Protein AF-A0A971YZE7-F1 (afdb_monomer_lite)

pLDDT: mean 70.5, std 17.57, range [36.19, 93.75]

Foldseek 3Di:
DPDPPPVVVVVVVVVVVVVVVVCVVVPDDDVLVVVVVVVVVVVVVVVVVVVPPPPPDDPDDPPFADQQLPQVQDPCSVQPQPDCNAPQNVQVVDPPRDRDRDRDPVVVCVVQPDDDPSHPVNVVCCVQVPVNPPNCVRHVSHPNSQWDQDPVRDIDGRD

Radius of gyration: 24.34 Å; chains: 1; bounding box: 83×45×45 Å

Sequence (159 aa):
MKGSTWISLFLLVALGVVGYMWFAATNQPNQVARDIDRTGDQIGNDVNQMGNDNRTGQLSDVTTIDYTGKNAKSCTECHKPGGEHSLSKEANAVQGHPKVSGDDYASCIRCHGGDKDYAFKFILHTGHLKEGSHFISNYGGQCTVCHQMQQNGKIIVKT

Structure (mmCIF, N/CA/C/O backbone):
data_AF-A0A971YZE7-F1
#
_entry.id   AF-A0A971YZE7-F1
#
loop_
_atom_site.group_PDB
_atom_site.id
_atom_site.type_symbol
_atom_site.label_atom_id
_atom_site.label_alt_id
_atom_site.label_comp_id
_atom_site.label_asym_id
_atom_site.label_entity_id
_atom_site.label_seq_id
_atom_site.pdbx_PDB_ins_code
_atom_site.Cartn_x
_atom_site.Cartn_y
_atom_site.Cartn_z
_atom_site.occupancy
_atom_site.B_iso_or_equiv
_atom_site.auth_seq_id
_atom_site.auth_comp_id
_atom_site.auth_asym_id
_atom_site.auth_atom_id
_atom_site.pdbx_PDB_model_num
ATOM 1 N N . MET A 1 1 ? 62.626 -24.164 26.424 1.00 48.41 1 MET A N 1
ATOM 2 C CA . MET A 1 1 ? 61.678 -23.675 25.399 1.00 48.41 1 MET A CA 1
ATOM 3 C C . MET A 1 1 ? 60.256 -23.842 25.936 1.00 48.41 1 MET A C 1
ATOM 5 O O . MET A 1 1 ? 59.729 -24.942 25.916 1.00 48.41 1 MET A O 1
ATOM 9 N N . LYS A 1 2 ? 59.677 -22.793 26.533 1.00 53.38 2 LYS A N 1
ATOM 10 C CA . LYS A 1 2 ? 58.298 -22.755 27.058 1.00 53.38 2 LYS A CA 1
ATOM 11 C C . LYS A 1 2 ? 57.678 -21.456 26.543 1.00 53.38 2 LYS A C 1
ATOM 13 O O . LYS A 1 2 ? 57.941 -20.408 27.115 1.00 53.38 2 LYS A O 1
ATOM 18 N N . GLY A 1 3 ? 56.962 -21.504 25.422 1.00 53.59 3 GLY A N 1
ATOM 19 C CA . GLY A 1 3 ? 56.465 -20.278 24.785 1.00 53.59 3 GLY A CA 1
ATOM 20 C C . GLY A 1 3 ? 55.367 -20.450 23.735 1.00 53.59 3 GLY A C 1
ATOM 21 O O . GLY A 1 3 ? 55.125 -19.511 22.992 1.00 53.59 3 GLY A O 1
ATOM 22 N N . SER A 1 4 ? 54.697 -21.607 23.650 1.00 55.75 4 SER A N 1
ATOM 23 C CA . SER A 1 4 ? 53.746 -21.882 22.550 1.00 55.75 4 SER A CA 1
ATOM 24 C C . SER A 1 4 ? 52.326 -22.252 22.981 1.00 55.75 4 SER A C 1
ATOM 26 O O . SER A 1 4 ? 51.519 -22.609 22.135 1.00 55.75 4 SER A O 1
ATOM 28 N N . THR A 1 5 ? 51.973 -22.160 24.265 1.00 56.94 5 THR A N 1
ATOM 29 C CA . THR A 1 5 ? 50.619 -22.516 24.738 1.00 56.94 5 THR A CA 1
ATOM 30 C C . THR A 1 5 ? 49.622 -21.357 24.729 1.00 56.94 5 THR A C 1
ATOM 32 O O . THR A 1 5 ? 48.423 -21.593 24.631 1.00 56.94 5 THR A O 1
ATOM 35 N N . TRP A 1 6 ? 50.084 -20.106 24.781 1.00 52.28 6 TRP A N 1
ATOM 36 C CA . TRP A 1 6 ? 49.190 -18.945 24.884 1.00 52.28 6 TRP A CA 1
ATOM 37 C C . TRP A 1 6 ? 48.585 -18.535 23.536 1.00 52.28 6 TRP A C 1
ATOM 39 O O . TRP A 1 6 ? 47.429 -18.129 23.481 1.00 52.28 6 TRP A O 1
ATOM 49 N N . ILE A 1 7 ? 49.324 -18.713 22.437 1.00 57.47 7 ILE A N 1
ATOM 50 C CA . ILE A 1 7 ? 48.878 -18.327 21.086 1.00 57.47 7 ILE A CA 1
ATOM 51 C C . ILE A 1 7 ? 47.684 -19.186 20.633 1.00 57.47 7 ILE A C 1
ATOM 53 O O . ILE A 1 7 ? 46.726 -18.661 20.070 1.00 57.47 7 ILE A O 1
ATOM 57 N N . SER A 1 8 ? 47.685 -20.483 20.955 1.00 57.78 8 SER A N 1
ATOM 58 C CA . SER A 1 8 ? 46.588 -21.395 20.601 1.00 57.78 8 SER A CA 1
ATOM 59 C C . SER A 1 8 ? 45.282 -21.077 21.336 1.00 57.78 8 SER A C 1
ATOM 61 O O . SER A 1 8 ? 44.205 -21.283 20.782 1.00 57.78 8 SER A O 1
ATOM 63 N N . LEU A 1 9 ? 45.358 -20.538 22.559 1.00 57.75 9 LEU A N 1
ATOM 64 C CA . LEU A 1 9 ? 44.172 -20.177 23.338 1.00 57.75 9 LEU A CA 1
ATOM 65 C C . LEU A 1 9 ? 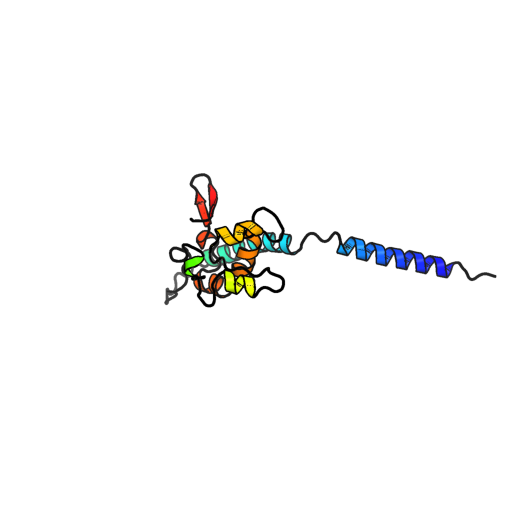43.481 -18.929 22.763 1.00 57.75 9 LEU A C 1
ATOM 67 O O . LEU A 1 9 ? 42.261 -18.909 22.628 1.00 57.75 9 LEU A O 1
ATOM 71 N N . PHE A 1 10 ? 44.255 -17.918 22.353 1.00 61.25 10 PHE A N 1
ATOM 72 C CA . PHE A 1 10 ? 43.703 -16.710 21.729 1.00 61.25 10 PHE A CA 1
ATOM 73 C C . PHE A 1 10 ? 43.050 -16.994 20.374 1.00 61.25 10 PHE A C 1
ATOM 75 O O . PHE A 1 10 ? 42.003 -16.424 20.069 1.00 61.25 10 PHE A O 1
ATOM 82 N N . LEU A 1 11 ? 43.621 -17.907 19.582 1.00 61.97 11 LEU A N 1
ATOM 83 C CA . LEU A 1 11 ? 43.077 -18.246 18.267 1.00 61.97 11 LEU A CA 1
ATOM 84 C C . LEU A 1 11 ? 41.726 -18.973 18.364 1.00 61.97 11 LEU A C 1
ATOM 86 O O . LEU A 1 11 ? 40.819 -18.696 17.581 1.00 61.97 11 LEU A O 1
ATOM 90 N N . LEU A 1 12 ? 41.559 -19.854 19.356 1.00 62.75 12 LEU A N 1
ATOM 91 C CA . LEU A 1 12 ? 40.291 -20.550 19.598 1.00 62.75 12 LEU A CA 1
ATOM 92 C C . LEU A 1 12 ? 39.198 -19.605 20.109 1.00 62.75 12 LEU A C 1
ATOM 94 O O . LEU A 1 12 ? 38.053 -19.705 19.669 1.00 62.75 12 LEU A O 1
ATOM 98 N N . VAL A 1 13 ? 39.545 -18.653 20.980 1.00 69.12 13 VAL A N 1
ATOM 99 C CA . VAL A 1 13 ? 38.593 -17.633 21.451 1.00 69.12 13 VAL A CA 1
ATOM 100 C C . VAL A 1 13 ? 38.168 -16.720 20.300 1.00 69.12 13 VAL A C 1
ATOM 102 O O . VAL A 1 13 ? 36.978 -16.465 20.138 1.00 69.12 13 VAL A O 1
ATOM 105 N N . ALA A 1 14 ? 39.103 -16.284 19.451 1.00 64.12 14 ALA A N 1
ATOM 106 C CA . ALA A 1 14 ? 38.789 -15.440 18.300 1.00 64.12 14 ALA A CA 1
ATOM 107 C C . ALA A 1 14 ? 37.845 -16.139 17.304 1.00 64.12 14 ALA A C 1
ATOM 109 O O . ALA A 1 14 ? 36.860 -15.543 16.870 1.00 64.12 14 ALA A O 1
ATOM 110 N N . LEU A 1 15 ? 38.087 -17.417 16.991 1.00 68.44 15 LEU A N 1
ATOM 111 C CA . LEU A 1 15 ? 37.203 -18.196 16.116 1.00 68.44 15 LEU A CA 1
ATOM 112 C C . LEU A 1 15 ? 35.829 -18.452 16.752 1.00 68.44 15 LEU A C 1
ATOM 114 O O . LEU A 1 15 ? 34.819 -18.399 16.052 1.00 68.44 15 LEU A O 1
ATOM 118 N N . GLY A 1 16 ? 35.770 -18.656 18.072 1.00 67.31 16 GLY A N 1
ATOM 119 C CA . GLY A 1 16 ? 34.512 -18.764 18.811 1.00 67.31 16 GLY A CA 1
ATOM 120 C C . GLY A 1 16 ? 33.672 -17.484 18.747 1.00 67.31 16 GLY A C 1
ATOM 121 O O . GLY A 1 16 ? 32.469 -17.555 18.505 1.00 67.31 16 GLY A O 1
ATOM 122 N N . VAL A 1 17 ? 34.300 -16.311 18.888 1.00 69.50 17 VAL A N 1
ATOM 123 C CA . VAL A 1 17 ? 33.611 -15.011 18.789 1.00 69.50 17 VAL A CA 1
ATOM 124 C C . VAL A 1 17 ? 33.102 -14.767 17.369 1.00 69.50 17 VAL A C 1
ATOM 126 O O . VAL A 1 17 ? 31.939 -14.411 17.197 1.00 69.50 17 VAL A O 1
ATOM 129 N N . VAL A 1 18 ? 33.922 -15.016 16.343 1.00 70.75 18 VAL A N 1
ATOM 130 C CA . VAL A 1 18 ? 33.509 -14.841 14.938 1.00 70.75 18 VAL A CA 1
ATOM 131 C C . VAL A 1 18 ? 32.377 -15.808 14.567 1.00 70.75 18 VAL A C 1
ATOM 133 O O . VAL A 1 18 ? 31.399 -15.394 13.943 1.00 70.75 18 VAL A O 1
ATOM 136 N N . GLY A 1 19 ? 32.450 -17.067 15.011 1.00 66.06 19 GLY A N 1
ATOM 137 C CA . GLY A 1 19 ? 31.379 -18.048 14.821 1.00 66.06 19 GLY A CA 1
ATOM 138 C C . GLY A 1 19 ? 30.077 -17.654 15.524 1.00 66.06 19 GLY A C 1
ATOM 139 O O . GLY A 1 19 ? 29.005 -17.737 14.924 1.00 66.06 19 GLY A O 1
ATOM 140 N N . TYR A 1 20 ? 30.160 -17.153 16.762 1.00 67.00 20 TYR A N 1
ATOM 141 C CA . TYR A 1 20 ? 28.997 -16.666 17.508 1.00 67.00 20 TYR A CA 1
ATOM 142 C C . TYR A 1 20 ? 28.352 -15.445 16.840 1.00 67.00 20 TYR A C 1
ATOM 144 O O . TYR A 1 20 ? 27.129 -15.379 16.738 1.00 67.00 20 TYR A O 1
ATOM 152 N N . MET A 1 21 ? 29.149 -14.507 16.317 1.00 63.47 21 MET A N 1
ATOM 153 C CA . MET A 1 21 ? 28.621 -13.344 15.595 1.00 63.47 21 MET A CA 1
ATOM 154 C C . MET A 1 21 ? 27.933 -13.737 14.281 1.00 63.47 21 MET A C 1
ATOM 156 O O . MET A 1 21 ? 26.892 -13.170 13.955 1.00 63.47 21 MET A O 1
ATOM 160 N N . TRP A 1 22 ? 28.447 -14.734 13.552 1.00 60.09 22 TRP A N 1
ATOM 161 C CA . TRP A 1 22 ? 27.811 -15.220 12.320 1.00 60.09 22 TRP A CA 1
ATOM 162 C C . TRP A 1 22 ? 26.506 -15.986 12.598 1.00 60.09 22 TRP A C 1
ATOM 164 O O . TRP A 1 22 ? 25.502 -15.775 11.916 1.00 60.09 22 TRP A O 1
ATOM 174 N N . PHE A 1 23 ? 26.473 -16.809 13.652 1.00 65.19 23 PHE A N 1
ATOM 175 C CA . PHE A 1 23 ? 25.248 -17.468 14.124 1.00 65.19 23 PHE A CA 1
ATOM 176 C C . PHE A 1 23 ? 24.194 -16.452 14.594 1.00 65.19 23 PHE A C 1
ATOM 178 O O . PHE A 1 23 ? 23.023 -16.563 14.240 1.00 65.19 23 PHE A O 1
ATOM 185 N N . ALA A 1 24 ? 24.600 -15.422 15.341 1.00 60.41 24 ALA A N 1
ATOM 186 C CA . ALA A 1 24 ? 23.697 -14.363 15.784 1.00 60.41 24 ALA A CA 1
ATOM 187 C C . ALA A 1 24 ? 23.148 -13.525 14.616 1.00 60.41 24 ALA A C 1
ATOM 189 O O . ALA A 1 24 ? 21.995 -13.115 14.667 1.00 60.41 24 ALA A O 1
ATOM 190 N N . ALA A 1 25 ? 23.928 -13.292 13.557 1.00 60.00 25 ALA A N 1
ATOM 191 C CA . ALA A 1 25 ? 23.470 -12.552 12.379 1.00 60.00 25 ALA A CA 1
ATOM 192 C C . ALA A 1 25 ? 22.490 -13.354 11.503 1.00 60.00 25 ALA A C 1
ATOM 194 O O . ALA A 1 25 ? 21.600 -12.773 10.889 1.00 60.00 25 ALA A O 1
ATOM 195 N N . THR A 1 26 ? 22.639 -14.680 11.447 1.00 61.88 26 THR A N 1
ATOM 196 C CA . THR A 1 26 ? 21.827 -15.559 10.583 1.00 61.88 26 THR A CA 1
ATOM 197 C C . THR A 1 26 ? 20.555 -16.077 11.254 1.00 61.88 26 THR A C 1
ATOM 199 O O . THR A 1 26 ? 19.588 -16.374 10.560 1.00 61.88 26 THR A O 1
ATOM 202 N N . ASN A 1 27 ? 20.519 -16.127 12.591 1.00 56.28 27 ASN A N 1
ATOM 203 C CA . ASN A 1 27 ? 19.369 -16.598 13.371 1.00 56.28 27 ASN A CA 1
ATOM 204 C C . ASN A 1 27 ? 18.574 -15.482 14.057 1.00 56.28 27 ASN A C 1
ATOM 206 O O . ASN A 1 27 ? 17.837 -15.757 15.003 1.00 56.28 27 ASN A O 1
ATOM 210 N N . GLN A 1 28 ? 18.681 -14.227 13.612 1.00 50.44 28 GLN A N 1
ATOM 211 C CA . GLN A 1 28 ? 17.701 -13.230 14.035 1.00 50.44 28 GLN A CA 1
ATOM 212 C C . GLN A 1 28 ? 16.397 -13.451 13.263 1.00 50.44 28 GLN A C 1
ATOM 214 O O . GLN A 1 28 ? 16.362 -13.203 12.058 1.00 50.44 28 GLN A O 1
ATOM 219 N N . PRO A 1 29 ? 15.303 -13.882 13.923 1.00 48.28 29 PRO A N 1
ATOM 220 C CA . PRO A 1 29 ? 14.004 -13.859 13.281 1.00 48.28 29 PRO A CA 1
ATOM 221 C C . PRO A 1 29 ? 13.706 -12.416 12.889 1.00 48.28 29 PRO A C 1
ATOM 223 O O . PRO A 1 29 ? 13.826 -11.505 13.722 1.00 48.28 29 PRO A O 1
ATOM 226 N N . ASN A 1 30 ? 13.372 -12.260 11.605 1.00 52.19 30 ASN A N 1
ATOM 227 C CA . ASN A 1 30 ? 12.911 -11.049 10.944 1.00 52.19 30 ASN A CA 1
ATOM 228 C C . ASN A 1 30 ? 12.256 -10.098 11.963 1.00 52.19 30 ASN A C 1
ATOM 230 O O . ASN A 1 30 ? 11.146 -10.347 12.438 1.00 52.19 30 ASN A O 1
ATOM 234 N N . GLN A 1 31 ? 12.969 -9.030 12.334 1.00 49.72 31 GLN A N 1
ATOM 235 C CA . GLN A 1 31 ? 12.452 -8.053 13.293 1.00 49.72 31 GLN A CA 1
ATOM 236 C C . GLN A 1 31 ? 11.208 -7.345 12.745 1.00 49.72 31 GLN A C 1
ATOM 238 O O . GLN A 1 31 ? 10.308 -7.050 13.513 1.00 49.72 31 GLN A O 1
ATOM 243 N N . VAL A 1 32 ? 11.073 -7.233 11.419 1.00 50.28 32 VAL A N 1
ATOM 244 C CA . VAL A 1 32 ? 9.873 -6.717 10.744 1.00 50.28 32 VAL A CA 1
ATOM 245 C C . VAL A 1 32 ? 8.650 -7.603 11.010 1.00 50.28 32 VAL A C 1
ATOM 247 O O . VAL A 1 32 ? 7.570 -7.079 11.251 1.00 50.28 32 VAL A O 1
ATOM 250 N N . ALA A 1 33 ? 8.796 -8.932 11.042 1.00 48.31 33 ALA A N 1
ATOM 251 C CA . ALA A 1 33 ? 7.683 -9.836 11.353 1.00 48.31 33 ALA A CA 1
ATOM 252 C C . ALA A 1 33 ? 7.224 -9.713 12.816 1.00 48.31 33 ALA A C 1
ATOM 254 O O . ALA A 1 33 ? 6.027 -9.732 13.087 1.00 48.31 33 ALA A O 1
ATOM 255 N N . ARG A 1 34 ? 8.169 -9.542 13.751 1.00 50.06 34 ARG A N 1
ATOM 256 C CA . ARG A 1 34 ? 7.861 -9.339 15.178 1.00 50.06 34 ARG A CA 1
ATOM 257 C C . ARG A 1 34 ? 7.325 -7.942 15.477 1.00 50.06 34 ARG A C 1
ATOM 259 O O . ARG A 1 34 ? 6.488 -7.795 16.360 1.00 50.06 34 ARG A O 1
ATOM 266 N N . ASP A 1 35 ? 7.779 -6.936 14.739 1.00 51.56 35 ASP A N 1
ATOM 267 C CA . ASP A 1 35 ? 7.295 -5.569 14.886 1.00 51.56 35 ASP A CA 1
ATOM 268 C C . ASP A 1 35 ? 5.885 -5.421 14.310 1.00 51.56 35 ASP A C 1
ATOM 270 O O . ASP A 1 35 ? 5.079 -4.726 14.911 1.00 51.56 35 ASP A O 1
ATOM 274 N N . ILE A 1 36 ? 5.529 -6.116 13.222 1.00 50.16 36 ILE A N 1
ATOM 275 C CA . ILE A 1 36 ? 4.143 -6.147 12.717 1.00 50.16 36 ILE A CA 1
ATOM 276 C C . ILE A 1 36 ? 3.195 -6.796 13.742 1.00 50.16 36 ILE A C 1
ATOM 278 O O . ILE A 1 36 ? 2.119 -6.254 13.988 1.00 50.16 36 ILE A O 1
ATOM 282 N N . ASP A 1 37 ? 3.611 -7.898 14.375 1.00 50.38 37 ASP A N 1
ATOM 283 C CA . ASP A 1 37 ? 2.835 -8.588 15.420 1.00 50.38 37 ASP A CA 1
ATOM 284 C C . ASP A 1 37 ? 2.638 -7.690 16.659 1.00 50.38 37 ASP A C 1
ATOM 286 O O . ASP A 1 37 ? 1.520 -7.467 17.119 1.00 50.38 37 ASP A O 1
ATOM 290 N N . ARG A 1 38 ? 3.714 -7.035 17.120 1.00 43.72 38 ARG A N 1
ATOM 291 C CA . ARG A 1 38 ? 3.673 -6.089 18.247 1.00 43.72 38 ARG A CA 1
ATOM 292 C C . ARG A 1 38 ? 2.917 -4.792 17.931 1.00 43.72 38 ARG A C 1
ATOM 294 O O . ARG A 1 38 ? 2.280 -4.236 18.821 1.00 43.72 38 ARG A O 1
ATOM 301 N N . THR A 1 39 ? 2.964 -4.304 16.691 1.00 51.81 39 THR A N 1
ATOM 302 C CA . THR A 1 39 ? 2.240 -3.090 16.278 1.00 51.81 39 THR A CA 1
ATOM 303 C C . THR A 1 39 ? 0.729 -3.334 16.267 1.00 51.81 39 THR A C 1
ATOM 305 O O . THR A 1 39 ? -0.024 -2.439 16.638 1.00 51.81 39 THR A O 1
ATOM 308 N N . GLY A 1 40 ? 0.274 -4.550 15.937 1.00 46.75 40 GLY A N 1
ATOM 309 C CA . GLY A 1 40 ? -1.136 -4.940 16.061 1.00 46.75 40 GLY A CA 1
ATOM 310 C C . GLY A 1 40 ? -1.659 -4.847 17.499 1.00 46.75 40 GLY A C 1
ATOM 311 O O . GLY A 1 40 ? -2.714 -4.256 17.732 1.00 46.75 40 GLY A O 1
ATOM 312 N N . ASP A 1 41 ? -0.883 -5.342 18.465 1.00 40.75 41 ASP A N 1
ATOM 313 C CA . ASP A 1 41 ? -1.228 -5.282 19.893 1.00 40.75 41 ASP A CA 1
ATOM 314 C C . ASP A 1 41 ? -1.160 -3.856 20.468 1.00 40.75 41 ASP A C 1
ATOM 316 O O . ASP A 1 41 ? -1.992 -3.469 21.292 1.00 40.75 41 ASP A O 1
ATOM 320 N N . GLN A 1 42 ? -0.198 -3.041 20.022 1.00 44.84 42 GLN A N 1
ATOM 321 C CA . GLN A 1 42 ? -0.069 -1.647 20.464 1.00 44.84 42 GLN A CA 1
ATOM 322 C C . GLN A 1 42 ? -1.177 -0.752 19.895 1.00 44.84 42 GLN A C 1
ATOM 324 O O . GLN A 1 42 ? -1.785 0.000 20.652 1.00 44.84 42 GLN A O 1
ATOM 329 N N . ILE A 1 43 ? -1.536 -0.909 18.615 1.00 49.78 43 ILE A N 1
ATOM 330 C CA . ILE A 1 43 ? -2.696 -0.224 18.021 1.00 49.78 43 ILE A CA 1
ATOM 331 C C . ILE A 1 43 ? -3.991 -0.644 18.738 1.00 49.78 43 ILE A C 1
ATOM 333 O O . ILE A 1 43 ? -4.854 0.195 18.992 1.00 49.78 43 ILE A O 1
ATOM 337 N N . GLY A 1 44 ? -4.123 -1.918 19.127 1.00 43.53 44 GLY A N 1
ATOM 338 C CA . GLY A 1 44 ? -5.266 -2.405 19.905 1.00 43.53 44 GLY A CA 1
ATOM 339 C C . GLY A 1 44 ? -5.394 -1.753 21.288 1.00 43.53 44 GLY A C 1
ATOM 340 O O . GLY A 1 44 ? -6.505 -1.442 21.722 1.00 43.53 44 GLY A O 1
ATOM 341 N N . ASN A 1 45 ? -4.275 -1.497 21.967 1.00 46.62 45 ASN A N 1
ATOM 342 C CA . ASN A 1 45 ? -4.270 -0.813 23.261 1.00 46.62 45 ASN A CA 1
ATOM 343 C C . ASN A 1 45 ? -4.530 0.694 23.138 1.00 46.62 45 ASN A C 1
ATOM 345 O O . ASN A 1 45 ? -5.332 1.220 23.909 1.00 46.62 45 ASN A O 1
ATOM 349 N N . ASP A 1 46 ? -3.940 1.368 22.152 1.00 49.44 46 ASP A N 1
ATOM 350 C CA . ASP A 1 46 ? -4.127 2.810 21.956 1.00 49.44 46 ASP A CA 1
ATOM 351 C C . ASP A 1 46 ? -5.569 3.139 21.524 1.00 49.44 46 ASP A C 1
ATOM 353 O O . ASP A 1 46 ? -6.157 4.114 21.994 1.00 49.44 46 ASP A O 1
ATOM 357 N N . VAL A 1 47 ? -6.203 2.280 20.714 1.00 50.75 47 VAL A N 1
ATOM 358 C CA . VAL A 1 47 ? -7.625 2.409 20.341 1.00 50.75 47 VAL A CA 1
ATOM 359 C C . VAL A 1 47 ? -8.554 2.138 21.531 1.00 50.75 47 VAL A C 1
ATOM 361 O O . VAL A 1 47 ? -9.540 2.855 21.710 1.00 50.75 47 VAL A O 1
ATOM 364 N N . ASN A 1 48 ? -8.241 1.158 22.387 1.00 42.97 48 ASN A N 1
ATOM 365 C CA . ASN A 1 48 ? -9.005 0.922 23.619 1.00 42.97 48 ASN A CA 1
ATOM 366 C C . ASN A 1 48 ? -8.860 2.073 24.624 1.00 42.97 48 ASN A C 1
ATOM 368 O O . ASN A 1 48 ? -9.809 2.383 25.345 1.00 42.97 48 ASN A O 1
ATOM 372 N N . GLN A 1 49 ? -7.707 2.742 24.646 1.00 39.78 49 GLN A N 1
ATOM 373 C CA . GLN A 1 49 ? -7.486 3.918 25.480 1.00 39.78 49 GLN A CA 1
ATOM 374 C C . GLN A 1 49 ? -8.245 5.143 24.940 1.00 39.78 49 GLN A C 1
ATOM 376 O O . GLN A 1 49 ? -8.858 5.863 25.721 1.00 39.78 49 GLN A O 1
ATOM 381 N N . MET A 1 50 ? -8.347 5.313 23.615 1.00 44.44 50 MET A N 1
ATOM 382 C CA . MET A 1 50 ? -9.211 6.338 23.002 1.00 44.44 50 MET A CA 1
ATOM 383 C C . MET A 1 50 ? -10.717 6.062 23.178 1.00 44.44 50 MET A C 1
ATOM 385 O O . MET A 1 50 ? -11.512 6.999 23.173 1.00 44.44 50 MET A O 1
ATOM 389 N N . GLY A 1 51 ? -11.123 4.798 23.337 1.00 40.16 51 GLY A N 1
ATOM 390 C CA . GLY A 1 51 ? -12.523 4.401 23.537 1.00 40.16 51 GLY A CA 1
ATOM 391 C C . GLY A 1 51 ? -13.033 4.490 24.982 1.00 40.16 51 GLY A C 1
ATOM 392 O O . GLY A 1 51 ? -14.246 4.479 25.191 1.00 40.16 51 GLY A O 1
ATOM 393 N N . ASN A 1 52 ? -12.139 4.578 25.973 1.00 42.25 52 ASN A N 1
ATOM 394 C CA . ASN A 1 52 ? -12.488 4.580 27.403 1.00 42.25 52 ASN A CA 1
ATOM 395 C C . ASN A 1 52 ? -12.448 5.980 28.049 1.00 42.25 52 ASN A C 1
ATOM 397 O O . ASN A 1 52 ? -12.883 6.169 29.187 1.00 42.25 52 ASN A O 1
ATOM 401 N N . ASP A 1 53 ? -11.983 6.991 27.319 1.00 40.41 53 ASP A N 1
ATOM 402 C CA . ASP 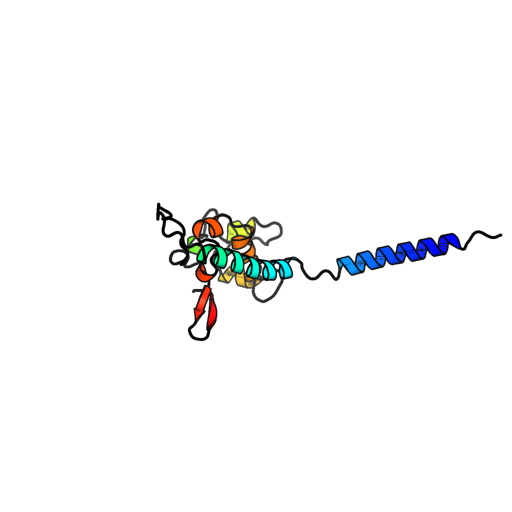A 1 53 ? -12.016 8.374 27.777 1.00 40.41 53 ASP A CA 1
ATOM 403 C C . ASP A 1 53 ? -13.429 8.939 27.588 1.00 40.41 53 ASP A C 1
ATOM 405 O O . ASP A 1 53 ? -13.784 9.522 26.564 1.00 40.41 53 ASP A O 1
ATOM 409 N N . ASN A 1 54 ? -14.255 8.759 28.619 1.00 44.66 54 ASN A N 1
ATOM 410 C CA . ASN A 1 54 ? 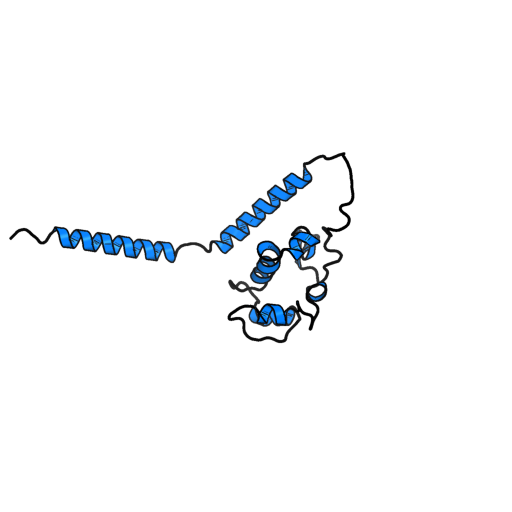-15.565 9.377 28.790 1.00 44.66 54 ASN A CA 1
ATOM 411 C C . ASN A 1 54 ? -15.444 10.917 28.871 1.00 44.66 54 ASN A C 1
ATOM 413 O O . ASN A 1 54 ? -15.582 11.521 29.935 1.00 44.66 54 ASN A O 1
ATOM 417 N N . ARG A 1 55 ? -15.160 11.577 27.743 1.00 43.44 55 ARG A N 1
ATOM 418 C CA . ARG A 1 55 ? -15.281 13.030 27.574 1.00 43.44 55 ARG A CA 1
ATOM 419 C C . ARG A 1 55 ? -16.693 13.366 27.103 1.00 43.44 55 ARG A C 1
ATOM 421 O O . ARG A 1 55 ? -16.929 13.701 25.946 1.00 43.44 55 ARG A O 1
ATOM 428 N N . THR A 1 56 ? -17.633 13.388 28.044 1.00 42.84 56 THR A N 1
ATOM 429 C CA . THR A 1 56 ? -18.903 14.137 27.955 1.00 42.84 56 THR A CA 1
ATOM 430 C C . THR A 1 56 ? -18.669 15.655 28.003 1.00 42.84 56 THR A C 1
ATOM 432 O O . THR A 1 56 ? -19.300 16.382 28.767 1.00 42.84 56 THR A O 1
ATOM 435 N N . GLY A 1 57 ? -17.733 16.156 27.200 1.00 38.34 57 GLY A N 1
ATOM 436 C CA . GLY A 1 57 ? -17.326 17.551 27.189 1.00 38.34 57 GLY A CA 1
ATOM 437 C C . GLY A 1 57 ? -16.762 17.935 25.833 1.00 38.34 57 GLY A C 1
ATOM 438 O O . GLY A 1 57 ? -15.623 17.610 25.523 1.00 38.34 57 GLY A O 1
ATOM 439 N N . GLN A 1 58 ? -17.575 18.678 25.084 1.00 36.19 58 GLN A N 1
ATOM 440 C CA . GLN A 1 58 ? -17.163 19.521 23.965 1.00 36.19 58 GLN A CA 1
ATOM 441 C C . GLN A 1 58 ? -16.762 18.776 22.678 1.00 36.19 58 GLN A C 1
ATOM 443 O O . GLN A 1 58 ? -15.601 18.673 22.295 1.00 36.19 58 GLN A O 1
ATOM 448 N N . LEU A 1 59 ? -17.798 18.339 21.955 1.00 44.06 59 LEU A N 1
ATOM 449 C CA . LEU A 1 59 ? -17.784 18.178 20.500 1.00 44.06 59 LEU A CA 1
ATOM 450 C C . LEU A 1 59 ? -17.506 19.543 19.846 1.00 44.06 59 LEU A C 1
ATOM 452 O O . LEU A 1 59 ? -18.421 20.243 19.421 1.00 44.06 59 LEU A O 1
ATOM 456 N N . SER A 1 60 ? -16.245 19.950 19.803 1.00 36.56 60 SER A N 1
ATOM 457 C CA . SER A 1 60 ? -15.781 21.017 18.922 1.00 36.56 60 SER A CA 1
ATOM 458 C C . SER A 1 60 ? -15.000 20.388 17.774 1.00 36.56 60 SER A C 1
ATOM 460 O O . SER A 1 60 ? -13.826 20.069 17.910 1.00 36.56 60 SER A O 1
ATOM 462 N N . ASP A 1 61 ? -15.721 20.185 16.672 1.00 41.28 61 ASP A N 1
ATOM 463 C CA . ASP A 1 61 ? -15.225 20.289 15.298 1.00 41.28 61 ASP A CA 1
ATOM 464 C C . ASP A 1 61 ? -13.984 19.452 14.916 1.00 41.28 61 ASP A C 1
ATOM 466 O O . ASP A 1 61 ? -12.969 19.969 14.459 1.00 41.28 61 ASP A O 1
ATOM 470 N N . VAL A 1 62 ? -14.082 18.123 15.045 1.00 46.69 62 VAL A N 1
ATOM 471 C CA . VAL A 1 62 ? -13.284 17.192 14.225 1.00 46.69 62 VAL A CA 1
ATOM 472 C C . VAL A 1 62 ? -14.188 16.694 13.103 1.00 46.69 62 VAL A C 1
ATOM 474 O O . VAL A 1 62 ? -14.835 15.656 13.208 1.00 46.69 62 VAL A O 1
ATOM 477 N N . THR A 1 63 ? -14.295 17.480 12.037 1.00 51.38 63 THR A N 1
ATOM 478 C CA . THR A 1 63 ? -15.117 17.178 10.856 1.00 51.38 63 THR A CA 1
ATOM 479 C C . THR A 1 63 ? -14.364 16.451 9.732 1.00 51.38 63 THR A C 1
ATOM 481 O O . THR A 1 63 ? -14.892 16.356 8.629 1.00 51.38 63 THR A O 1
ATOM 484 N N . THR A 1 64 ? -13.160 15.903 9.948 1.00 59.91 64 THR A N 1
ATOM 485 C CA . THR A 1 64 ? -12.287 15.530 8.808 1.00 59.91 64 THR A CA 1
ATOM 486 C C . THR A 1 64 ? -11.692 14.120 8.769 1.00 59.91 64 THR A C 1
ATOM 488 O O . THR A 1 64 ? -11.165 13.764 7.718 1.00 59.91 64 THR A O 1
ATOM 491 N N . ILE A 1 65 ? -11.786 13.290 9.817 1.00 58.59 65 ILE A N 1
ATOM 492 C CA . ILE A 1 65 ? -11.228 11.919 9.779 1.00 58.59 65 ILE A CA 1
ATOM 493 C C . ILE A 1 65 ? -12.332 10.902 9.450 1.00 58.59 65 ILE A C 1
ATOM 495 O O . ILE A 1 65 ? -13.286 10.736 10.212 1.00 58.59 65 ILE A O 1
ATOM 499 N N . ASP A 1 66 ? -12.210 10.200 8.318 1.00 64.94 66 ASP A N 1
ATOM 500 C CA . ASP A 1 66 ? -13.161 9.158 7.902 1.00 64.94 66 ASP A CA 1
ATOM 501 C C . ASP A 1 66 ? -12.776 7.798 8.495 1.00 64.94 66 ASP A C 1
ATOM 503 O O . ASP A 1 66 ? -12.201 6.933 7.837 1.00 64.94 66 ASP A O 1
ATOM 507 N N . TYR A 1 67 ? -13.162 7.568 9.746 1.00 58.75 67 TYR A N 1
ATOM 508 C CA . TYR A 1 67 ? -12.947 6.283 10.422 1.00 58.75 67 TYR A CA 1
ATOM 509 C C . TYR A 1 67 ? -13.710 5.107 9.792 1.00 58.75 67 TYR A C 1
ATOM 511 O O . TYR A 1 67 ? -13.457 3.950 10.123 1.00 58.75 67 TYR A O 1
ATOM 519 N N . THR A 1 68 ? -14.669 5.374 8.901 1.00 61.03 68 THR A N 1
ATOM 520 C CA . THR A 1 68 ? -15.460 4.327 8.238 1.00 61.03 68 THR A CA 1
ATOM 521 C C . THR A 1 68 ? -14.816 3.846 6.941 1.00 61.03 68 THR A C 1
ATOM 523 O O . THR A 1 68 ? -15.177 2.784 6.418 1.00 61.03 68 THR A O 1
ATOM 526 N N . GLY A 1 69 ? -13.892 4.643 6.395 1.00 55.75 69 GLY A N 1
ATOM 527 C CA . GLY A 1 69 ? -13.346 4.467 5.058 1.00 55.75 69 GLY A CA 1
ATOM 528 C C . GLY A 1 69 ? -14.416 4.428 3.973 1.00 55.75 69 GLY A C 1
ATOM 529 O O . GLY A 1 69 ? -14.205 3.806 2.934 1.00 55.75 69 GLY A O 1
ATOM 530 N N . LYS A 1 70 ? -15.587 5.042 4.197 1.00 60.06 70 LYS A N 1
ATOM 531 C CA . LYS A 1 70 ? -16.650 5.132 3.182 1.00 60.06 70 LYS A CA 1
ATOM 532 C C . LYS A 1 70 ? -16.157 5.829 1.919 1.00 60.06 70 LYS A C 1
ATOM 534 O O . LYS A 1 70 ? -16.669 5.529 0.837 1.00 60.06 70 LYS A O 1
ATOM 539 N N . ASN A 1 71 ? -15.187 6.726 2.068 1.00 57.84 71 ASN A N 1
ATOM 540 C CA . ASN A 1 71 ? -14.616 7.513 0.985 1.00 57.84 71 ASN A CA 1
ATOM 541 C C . ASN A 1 71 ? -13.362 6.875 0.362 1.00 57.84 71 ASN A C 1
ATOM 543 O O . ASN A 1 71 ? -13.006 7.234 -0.754 1.00 57.84 71 ASN A O 1
ATOM 547 N N . ALA A 1 72 ? -12.729 5.891 1.012 1.00 58.03 72 ALA A N 1
ATOM 548 C CA . ALA A 1 72 ? -11.574 5.176 0.464 1.00 58.03 72 ALA A CA 1
ATOM 549 C C . ALA A 1 72 ? -12.002 3.793 -0.043 1.00 58.03 72 ALA A C 1
ATOM 551 O O . ALA A 1 72 ? -11.793 2.767 0.603 1.00 58.03 72 ALA A O 1
ATOM 552 N N . LYS A 1 73 ? -12.677 3.764 -1.195 1.00 62.94 73 LYS A N 1
ATOM 553 C CA . LYS A 1 73 ? -13.224 2.512 -1.741 1.00 62.94 73 LYS A CA 1
ATOM 554 C C . LYS A 1 73 ? -12.209 1.698 -2.540 1.00 62.94 73 LYS A C 1
ATOM 556 O O . LYS A 1 73 ? -12.368 0.491 -2.650 1.00 62.94 73 LYS A O 1
ATOM 561 N N . SER A 1 74 ? -11.185 2.338 -3.106 1.00 71.25 74 SER A N 1
ATOM 562 C CA . SER A 1 74 ? -10.193 1.674 -3.960 1.00 71.25 74 SER A CA 1
ATOM 563 C C . SER A 1 74 ? -8.848 2.399 -3.951 1.00 71.25 74 SER A C 1
ATOM 565 O O . SER A 1 74 ? -8.776 3.580 -3.609 1.00 71.25 74 SER A O 1
ATOM 567 N N . CYS A 1 75 ? -7.787 1.716 -4.397 1.00 76.38 75 CYS A N 1
ATOM 568 C CA . CYS A 1 75 ? -6.457 2.310 -4.563 1.00 76.38 75 CYS A CA 1
ATOM 569 C C . CYS A 1 75 ? -6.507 3.586 -5.417 1.00 76.38 75 CYS A C 1
ATOM 571 O O . CYS A 1 75 ? -5.835 4.563 -5.110 1.00 76.38 75 CYS A O 1
ATOM 573 N N . THR A 1 76 ? -7.336 3.589 -6.464 1.00 76.56 76 THR A N 1
ATOM 574 C CA . THR A 1 76 ? -7.400 4.651 -7.475 1.00 76.56 76 THR A CA 1
ATOM 575 C C . THR A 1 76 ? -8.092 5.933 -7.014 1.00 76.56 76 THR A C 1
ATOM 577 O O . THR A 1 76 ? -7.971 6.950 -7.692 1.00 76.56 76 THR A O 1
ATOM 580 N N . GLU A 1 77 ? -8.788 5.917 -5.873 1.00 77.31 77 GLU A N 1
ATOM 581 C CA . GLU A 1 77 ? -9.344 7.140 -5.270 1.00 77.31 77 GLU A CA 1
ATOM 582 C C . GLU A 1 77 ? -8.223 8.088 -4.812 1.00 77.31 77 GLU A C 1
ATOM 584 O O . GLU A 1 77 ? -8.282 9.296 -5.052 1.00 77.31 77 GLU A O 1
ATOM 589 N N . CYS A 1 78 ? -7.162 7.532 -4.216 1.00 78.88 78 CYS A N 1
ATOM 590 C CA . CYS A 1 78 ? -5.982 8.286 -3.786 1.00 78.88 78 CYS A CA 1
ATOM 591 C C . CYS A 1 78 ? -4.855 8.236 -4.831 1.00 78.88 78 CYS A C 1
ATOM 593 O O . CYS A 1 78 ? -4.275 9.268 -5.163 1.00 78.88 78 CYS A O 1
ATOM 595 N N . HIS A 1 79 ? -4.603 7.066 -5.418 1.00 85.75 79 HIS A N 1
ATOM 596 C CA . HIS A 1 79 ? -3.558 6.840 -6.418 1.00 85.75 79 HIS A CA 1
ATOM 597 C C . HIS A 1 79 ? -4.123 6.903 -7.835 1.00 85.75 79 HIS A C 1
ATOM 599 O O . HIS A 1 79 ? -4.206 5.899 -8.549 1.00 85.75 79 HIS A O 1
ATOM 605 N N . LYS A 1 80 ? -4.560 8.095 -8.244 1.00 87.94 80 LYS A N 1
ATOM 606 C CA . LYS A 1 80 ? -5.177 8.296 -9.561 1.00 87.94 80 LYS A CA 1
ATOM 607 C C . LYS A 1 80 ? -4.208 7.902 -10.688 1.00 87.94 80 LYS A C 1
ATOM 609 O O . LYS A 1 80 ? -3.080 8.406 -10.699 1.00 87.94 80 LYS A O 1
ATOM 614 N N . PRO A 1 81 ? -4.635 7.077 -11.663 1.00 87.81 81 PRO A N 1
ATOM 615 C CA . PRO A 1 81 ? -3.810 6.724 -12.815 1.00 87.81 81 PRO A CA 1
ATOM 616 C C . PRO A 1 81 ? -3.273 7.962 -13.540 1.00 87.81 81 PRO A C 1
ATOM 618 O O . PRO A 1 81 ? -4.003 8.932 -13.752 1.00 87.81 81 PRO A O 1
ATOM 621 N N . GLY A 1 82 ? -1.986 7.956 -13.883 1.00 85.06 82 GLY A N 1
ATOM 622 C CA . GLY A 1 82 ? -1.295 9.098 -14.499 1.00 85.06 82 GLY A CA 1
ATOM 623 C C . GLY A 1 82 ? -1.065 10.329 -13.600 1.00 85.06 82 GLY A C 1
ATOM 624 O O . GLY A 1 82 ? -0.318 11.231 -13.996 1.00 85.06 82 GLY A O 1
ATOM 625 N N . GLY A 1 83 ? -1.637 10.372 -12.392 1.00 88.00 83 GLY A N 1
ATOM 626 C CA . GLY A 1 83 ? -1.409 11.423 -11.394 1.00 88.00 83 GLY A CA 1
ATOM 627 C C . GLY A 1 83 ? 0.022 11.432 -10.849 1.00 88.00 83 GLY A C 1
ATOM 628 O O . GLY A 1 83 ? 0.833 10.579 -11.194 1.00 88.00 83 GLY A O 1
ATOM 629 N N . GLU A 1 84 ? 0.382 12.418 -10.028 1.00 87.38 84 GLU A N 1
ATOM 630 C CA . GLU A 1 84 ? 1.720 12.487 -9.403 1.00 87.38 84 GLU A CA 1
ATOM 631 C C . GLU A 1 84 ? 1.971 11.330 -8.428 1.00 87.38 84 GLU A C 1
ATOM 633 O O . GLU A 1 84 ? 3.070 10.786 -8.399 1.00 87.38 84 GLU A O 1
ATOM 638 N N . HIS A 1 85 ? 0.915 10.897 -7.740 1.00 88.00 85 HIS A N 1
ATOM 639 C CA . HIS A 1 85 ? 0.895 9.773 -6.802 1.00 88.00 85 HIS A CA 1
ATOM 640 C C . HIS A 1 85 ? 0.275 8.510 -7.417 1.00 88.00 85 HIS A C 1
ATOM 642 O O . HIS A 1 85 ? -0.389 7.732 -6.737 1.00 88.00 85 HIS A O 1
ATOM 648 N N . SER A 1 86 ? 0.400 8.320 -8.736 1.00 91.25 86 SER A N 1
ATOM 649 C CA . SER A 1 86 ? -0.081 7.085 -9.362 1.00 91.25 86 SER A CA 1
ATOM 650 C C . SER A 1 86 ? 0.762 5.889 -8.907 1.00 91.25 86 SER A C 1
ATOM 652 O O . SER A 1 86 ? 1.957 6.034 -8.630 1.00 91.25 86 SER A O 1
ATOM 654 N N . LEU A 1 87 ? 0.162 4.694 -8.860 1.00 89.31 87 LEU A N 1
ATOM 655 C CA . LEU A 1 87 ? 0.840 3.489 -8.366 1.00 89.31 87 LEU A CA 1
ATOM 656 C C . LEU A 1 87 ? 2.137 3.196 -9.132 1.00 89.31 87 LEU A C 1
ATOM 658 O O . LEU A 1 87 ? 3.150 2.855 -8.526 1.00 89.31 87 LEU A O 1
ATOM 662 N N . SER A 1 88 ? 2.141 3.365 -10.456 1.00 91.88 88 SER A N 1
ATOM 663 C CA . SER A 1 88 ? 3.340 3.156 -11.268 1.00 91.88 88 SER A CA 1
ATOM 664 C C . SER A 1 88 ? 4.432 4.183 -10.980 1.00 91.88 88 SER A C 1
ATOM 666 O O .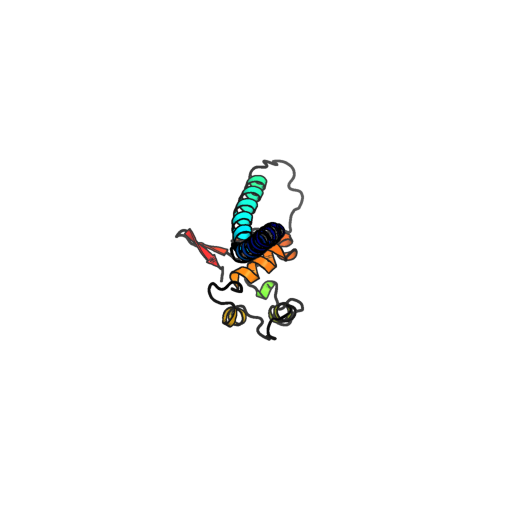 SER A 1 88 ? 5.605 3.815 -10.951 1.00 91.88 88 SER A O 1
ATOM 668 N N . LYS A 1 89 ? 4.095 5.459 -10.743 1.00 92.56 89 LYS A N 1
ATOM 669 C CA . LYS A 1 89 ? 5.094 6.486 -10.409 1.00 92.56 89 LYS A CA 1
ATOM 670 C C . LYS A 1 89 ? 5.720 6.235 -9.048 1.00 92.56 89 LYS A C 1
ATOM 672 O O . LYS A 1 89 ? 6.941 6.304 -8.940 1.00 92.56 89 LYS A O 1
ATOM 677 N N . GLU A 1 90 ? 4.911 5.891 -8.053 1.00 89.88 90 GLU A N 1
ATOM 678 C CA . GLU A 1 90 ? 5.407 5.539 -6.723 1.00 89.88 90 GLU A CA 1
ATOM 679 C C . GLU A 1 90 ? 6.280 4.285 -6.772 1.00 89.88 90 GLU A C 1
ATOM 681 O O . GLU A 1 90 ? 7.405 4.303 -6.276 1.00 89.88 90 GLU A O 1
ATOM 686 N N . ALA A 1 91 ? 5.838 3.233 -7.468 1.00 90.94 91 ALA A N 1
ATOM 687 C CA . ALA A 1 91 ? 6.631 2.020 -7.650 1.00 90.94 91 ALA A CA 1
ATOM 688 C C . ALA A 1 91 ? 7.966 2.305 -8.359 1.00 90.94 91 ALA A C 1
ATOM 690 O O . ALA A 1 91 ? 9.012 1.821 -7.939 1.00 90.94 91 ALA A O 1
ATOM 691 N N . ASN A 1 92 ? 7.958 3.139 -9.401 1.00 93.31 92 ASN A N 1
ATOM 692 C CA . ASN A 1 92 ? 9.164 3.508 -10.145 1.00 93.31 92 ASN A CA 1
ATOM 693 C C . ASN A 1 92 ? 10.125 4.412 -9.355 1.00 93.31 92 ASN A C 1
ATOM 695 O O . ASN A 1 92 ? 11.289 4.529 -9.743 1.00 93.31 92 ASN A O 1
ATOM 699 N N . ALA A 1 93 ? 9.657 5.059 -8.285 1.00 91.00 93 ALA A N 1
ATOM 700 C CA . ALA A 1 93 ? 10.494 5.845 -7.384 1.00 91.00 93 ALA A CA 1
ATOM 701 C C . ALA A 1 93 ? 11.247 4.969 -6.366 1.00 91.00 93 ALA A C 1
ATOM 703 O O . ALA A 1 93 ? 12.249 5.411 -5.801 1.00 91.00 93 ALA A O 1
ATOM 704 N N . VAL A 1 94 ? 10.813 3.721 -6.153 1.00 89.12 94 VAL A N 1
ATOM 705 C CA . VAL A 1 94 ? 11.489 2.777 -5.259 1.00 89.12 94 VAL A CA 1
ATOM 706 C C . VAL A 1 94 ? 12.789 2.291 -5.900 1.00 89.12 94 VAL A C 1
ATOM 708 O O . VAL A 1 94 ? 12.803 1.691 -6.978 1.00 89.12 94 VAL A O 1
ATOM 711 N N . GLN A 1 95 ? 13.911 2.520 -5.217 1.00 91.50 95 GLN A N 1
ATOM 712 C CA . GLN A 1 95 ? 15.220 2.086 -5.697 1.00 91.50 95 GLN A CA 1
ATOM 713 C C . GLN A 1 95 ? 15.259 0.561 -5.880 1.00 91.50 95 GLN A C 1
ATOM 715 O O . GLN A 1 95 ? 14.961 -0.200 -4.965 1.00 91.50 95 GLN A O 1
ATOM 720 N N . GLY A 1 96 ? 15.659 0.112 -7.072 1.00 89.88 96 GLY A N 1
ATOM 721 C CA . GLY A 1 96 ? 15.753 -1.313 -7.401 1.00 89.88 96 GLY A CA 1
ATOM 722 C C . GLY A 1 96 ? 14.436 -1.959 -7.842 1.00 89.88 96 GLY A C 1
ATOM 723 O O . GLY A 1 96 ? 14.453 -3.120 -8.251 1.00 89.88 96 GLY A O 1
ATOM 724 N N . HIS A 1 97 ? 13.315 -1.231 -7.832 1.00 92.75 97 HIS A N 1
ATOM 725 C CA . HIS A 1 97 ? 12.068 -1.722 -8.409 1.00 92.75 97 HIS A CA 1
ATOM 726 C C . HIS A 1 97 ? 12.128 -1.677 -9.953 1.00 92.75 97 HIS A C 1
ATOM 728 O O . HIS A 1 97 ? 12.579 -0.677 -10.525 1.00 92.75 97 HIS A O 1
ATOM 734 N N . PRO A 1 98 ? 11.688 -2.731 -10.670 1.00 92.88 98 PRO A N 1
ATOM 735 C CA . PRO A 1 98 ? 11.598 -2.702 -12.127 1.00 92.88 98 PRO A CA 1
ATOM 736 C C . PRO A 1 98 ? 10.673 -1.586 -12.616 1.00 92.88 98 PRO A C 1
ATOM 738 O O . PRO A 1 98 ? 9.634 -1.326 -12.012 1.00 92.88 98 PRO A O 1
ATOM 741 N N . LYS A 1 99 ? 11.003 -0.952 -13.746 1.00 93.75 99 LYS A N 1
ATOM 742 C CA . LYS A 1 99 ? 10.106 0.060 -14.312 1.00 93.75 99 LYS A CA 1
ATOM 743 C C . LYS A 1 99 ? 8.799 -0.581 -14.775 1.00 93.75 99 LYS A C 1
ATOM 745 O O . LYS A 1 99 ? 8.818 -1.500 -15.592 1.00 93.75 99 LYS A O 1
ATOM 750 N N . VAL A 1 100 ? 7.679 -0.064 -14.285 1.00 93.00 100 VAL A N 1
ATOM 751 C CA . VAL A 1 100 ? 6.323 -0.513 -14.616 1.00 93.00 100 VAL A CA 1
ATOM 752 C C . VAL A 1 100 ? 5.455 0.665 -15.052 1.00 93.00 100 VAL A C 1
ATOM 754 O O . VAL A 1 100 ? 5.710 1.811 -14.691 1.00 93.00 100 VAL A O 1
ATOM 757 N N . SER A 1 101 ? 4.421 0.380 -15.839 1.00 90.56 101 SER A N 1
ATOM 758 C CA . SER A 1 101 ? 3.408 1.355 -16.271 1.00 90.56 101 SER A CA 1
ATOM 759 C C . SER A 1 101 ? 1.998 1.024 -15.771 1.00 90.56 101 SER A C 1
ATOM 761 O O . SER A 1 101 ? 1.054 1.738 -16.095 1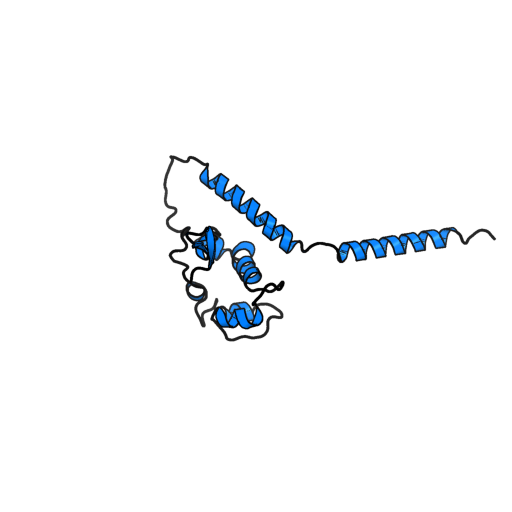.00 90.56 101 SER A O 1
ATOM 763 N N . GLY A 1 102 ? 1.837 -0.069 -15.019 1.00 87.50 102 GLY A N 1
ATOM 764 C CA . GLY A 1 102 ? 0.545 -0.479 -14.476 1.00 87.50 102 GLY A CA 1
ATOM 765 C C . GLY A 1 102 ? 0.139 0.398 -13.296 1.00 87.50 102 GLY A C 1
ATOM 766 O O . GLY A 1 102 ? 0.871 0.472 -12.314 1.00 87.50 102 GLY A O 1
ATOM 767 N N . ASP A 1 103 ? -1.031 1.027 -13.395 1.00 85.56 103 ASP A N 1
ATOM 768 C CA . ASP A 1 103 ? -1.638 1.852 -12.339 1.00 85.56 103 ASP A CA 1
ATOM 769 C C . ASP A 1 103 ? -2.821 1.144 -11.649 1.00 85.56 103 ASP A C 1
ATOM 771 O O . ASP A 1 103 ? -3.624 1.769 -10.959 1.00 85.56 103 ASP A O 1
ATOM 775 N N . ASP A 1 104 ? -2.951 -0.170 -11.837 1.00 85.19 104 ASP A N 1
ATOM 776 C CA . ASP A 1 104 ? -4.001 -0.985 -11.239 1.00 85.19 104 ASP A CA 1
ATOM 777 C C . ASP A 1 104 ? -3.431 -2.041 -10.282 1.00 85.19 104 ASP A C 1
ATOM 779 O O . ASP A 1 104 ? -2.331 -2.571 -10.461 1.00 85.19 104 ASP A O 1
ATOM 783 N N . TYR A 1 105 ? -4.227 -2.385 -9.271 1.00 83.44 105 TYR A N 1
ATOM 784 C CA . TYR A 1 105 ? -3.882 -3.399 -8.275 1.00 83.44 105 TYR A CA 1
ATOM 785 C C . TYR A 1 105 ? -3.506 -4.751 -8.904 1.00 83.44 105 TYR A C 1
ATOM 787 O O . TYR A 1 105 ? -2.551 -5.397 -8.464 1.00 83.44 105 TYR A O 1
ATOM 795 N N . ALA A 1 106 ? -4.222 -5.185 -9.948 1.00 85.81 106 ALA A N 1
ATOM 796 C CA . ALA A 1 106 ? -3.995 -6.494 -10.551 1.00 85.81 106 ALA A CA 1
ATOM 797 C C . ALA A 1 106 ? -2.622 -6.574 -11.231 1.00 85.81 106 ALA A C 1
ATOM 799 O O . ALA A 1 106 ? -1.980 -7.623 -11.175 1.00 85.81 106 ALA A O 1
ATOM 800 N N . SER A 1 107 ? -2.132 -5.477 -11.809 1.00 88.31 107 SER A N 1
ATOM 801 C CA . SER A 1 107 ? -0.777 -5.378 -12.352 1.00 88.31 107 SER A CA 1
ATOM 802 C C . SER A 1 107 ? 0.294 -5.571 -11.276 1.00 88.31 107 SER A C 1
ATOM 804 O O . SER A 1 107 ? 1.241 -6.327 -11.498 1.00 88.31 107 SER A O 1
ATOM 806 N N . CYS A 1 108 ? 0.126 -4.980 -10.091 1.00 88.31 108 CYS A N 1
ATOM 807 C CA . CYS A 1 108 ? 1.084 -5.112 -8.988 1.00 88.31 108 CYS A CA 1
ATOM 808 C C . CYS A 1 108 ? 1.139 -6.545 -8.432 1.00 88.31 108 CYS A C 1
ATOM 810 O O . CYS A 1 108 ? 2.217 -7.091 -8.179 1.00 88.31 108 CYS A O 1
ATOM 812 N N . ILE A 1 109 ? -0.017 -7.200 -8.295 1.00 90.19 109 ILE A N 1
ATOM 813 C CA . ILE A 1 109 ? -0.121 -8.556 -7.731 1.00 90.19 109 ILE A CA 1
ATOM 814 C C . ILE A 1 109 ? 0.517 -9.628 -8.621 1.00 90.19 109 ILE A C 1
ATOM 816 O O . ILE A 1 109 ? 0.903 -10.680 -8.116 1.00 90.19 109 ILE A O 1
ATOM 820 N N . ARG A 1 110 ? 0.715 -9.375 -9.920 1.00 90.88 110 ARG A N 1
ATOM 821 C CA . ARG A 1 110 ? 1.418 -10.326 -10.804 1.00 90.88 110 ARG A CA 1
ATOM 822 C C . ARG A 1 110 ? 2.823 -10.661 -10.303 1.00 90.88 110 ARG A C 1
ATOM 824 O O . ARG A 1 110 ? 3.239 -11.811 -10.401 1.00 90.88 110 ARG A O 1
ATOM 831 N N . CYS A 1 111 ? 3.528 -9.676 -9.746 1.00 91.06 111 CYS A N 1
ATOM 832 C CA . CYS A 1 111 ? 4.867 -9.861 -9.180 1.00 91.06 111 CYS A CA 1
ATOM 833 C C . CYS A 1 111 ? 4.834 -9.985 -7.653 1.00 91.06 111 CYS A C 1
ATOM 835 O O . CYS A 1 111 ? 5.567 -10.791 -7.081 1.00 91.06 111 CYS A O 1
ATOM 837 N N . HIS A 1 112 ? 3.959 -9.216 -7.003 1.00 91.19 112 HIS A N 1
ATOM 838 C CA . HIS A 1 112 ? 3.861 -9.120 -5.546 1.00 91.19 112 HIS A CA 1
ATOM 839 C C . HIS A 1 112 ? 2.798 -10.050 -4.937 1.00 91.19 112 HIS A C 1
ATOM 841 O O . HIS A 1 112 ? 2.387 -9.871 -3.794 1.00 91.19 112 HIS A O 1
ATOM 847 N N . GLY A 1 113 ? 2.317 -11.043 -5.679 1.00 89.31 113 GLY A N 1
ATOM 848 C CA . GLY A 1 113 ? 1.393 -12.049 -5.164 1.00 89.31 113 GLY A CA 1
ATOM 849 C C . GLY A 1 113 ? 2.051 -13.049 -4.203 1.00 89.31 113 GLY A C 1
ATOM 850 O O . GLY A 1 113 ? 3.271 -13.232 -4.190 1.00 89.31 113 GLY A O 1
ATOM 851 N N . GLY A 1 114 ? 1.214 -13.745 -3.430 1.00 86.12 114 GLY A N 1
ATOM 852 C CA . GLY A 1 114 ? 1.625 -14.831 -2.533 1.00 86.12 114 GLY A CA 1
ATOM 853 C C . GLY A 1 114 ? 2.139 -14.366 -1.166 1.00 86.12 114 GLY A C 1
ATOM 854 O O . GLY A 1 114 ? 1.760 -13.305 -0.678 1.00 86.12 114 GLY A O 1
ATOM 855 N N . ASP A 1 115 ? 2.998 -15.187 -0.553 1.00 83.00 115 ASP A N 1
ATOM 856 C CA . ASP A 1 115 ? 3.477 -15.032 0.833 1.00 83.00 115 ASP A CA 1
ATOM 857 C C . ASP A 1 115 ? 4.987 -14.770 0.931 1.00 83.00 115 ASP A C 1
ATOM 859 O O . ASP A 1 115 ? 5.649 -15.163 1.885 1.00 83.00 115 ASP A O 1
ATOM 863 N N . LYS A 1 116 ? 5.552 -14.112 -0.081 1.00 85.00 116 LYS A N 1
ATOM 864 C CA . LYS A 1 116 ? 6.961 -13.704 -0.072 1.00 85.00 116 LYS A CA 1
ATOM 865 C C . LYS A 1 116 ? 7.162 -12.468 0.805 1.00 85.00 116 LYS A C 1
ATOM 867 O O . LYS A 1 116 ? 6.220 -11.718 1.045 1.00 85.00 116 LYS A O 1
ATOM 872 N N . ASP A 1 117 ? 8.405 -12.182 1.176 1.00 82.69 117 ASP A N 1
ATOM 873 C CA . ASP A 1 117 ? 8.740 -11.000 1.988 1.00 82.69 117 ASP A CA 1
ATOM 874 C C . ASP A 1 117 ? 8.391 -9.670 1.295 1.00 82.69 117 ASP A C 1
ATOM 876 O O . ASP A 1 117 ? 8.118 -8.669 1.949 1.00 82.69 117 ASP A O 1
ATOM 880 N N . TYR A 1 118 ? 8.329 -9.670 -0.040 1.00 85.69 118 TYR A N 1
ATOM 881 C CA . TYR A 1 118 ? 7.871 -8.546 -0.863 1.00 85.69 118 TYR A CA 1
ATOM 882 C C . TYR A 1 118 ? 6.422 -8.711 -1.346 1.00 85.69 118 TYR A C 1
ATOM 884 O O . TYR A 1 118 ? 6.027 -8.112 -2.348 1.00 85.69 118 TYR A O 1
ATOM 892 N N . ALA A 1 119 ? 5.620 -9.549 -0.686 1.00 90.88 119 ALA A N 1
ATOM 893 C CA . ALA A 1 119 ? 4.208 -9.678 -1.011 1.00 90.88 119 ALA A CA 1
ATOM 894 C C . ALA A 1 119 ? 3.489 -8.336 -0.842 1.00 90.88 119 ALA A C 1
ATOM 896 O O . ALA A 1 119 ? 3.794 -7.539 0.047 1.00 90.88 119 ALA A O 1
ATOM 897 N N . PHE A 1 120 ? 2.477 -8.110 -1.671 1.00 88.81 120 PHE A N 1
ATOM 898 C CA . PHE A 1 120 ? 1.774 -6.838 -1.765 1.00 88.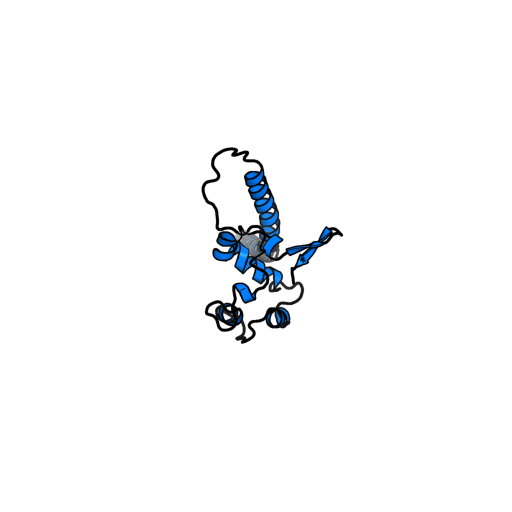81 120 PHE A CA 1
ATOM 899 C C . PHE A 1 120 ? 1.156 -6.420 -0.433 1.00 88.81 120 PHE A C 1
ATOM 901 O O . PHE A 1 120 ? 1.159 -5.240 -0.108 1.00 88.81 120 PHE A O 1
ATOM 908 N N . LYS A 1 121 ? 0.703 -7.383 0.384 1.00 86.50 121 LYS A N 1
ATOM 909 C CA . LYS A 1 121 ? 0.219 -7.110 1.743 1.00 86.50 121 LYS A CA 1
ATOM 910 C C . LYS A 1 121 ? 1.268 -6.396 2.599 1.00 86.50 121 LYS A C 1
ATOM 912 O O . LYS A 1 121 ? 0.914 -5.489 3.336 1.00 86.50 121 LYS A O 1
ATOM 917 N N . PHE A 1 122 ? 2.543 -6.762 2.507 1.00 88.81 122 PHE A N 1
ATOM 918 C CA . PHE A 1 122 ? 3.587 -6.129 3.311 1.00 88.81 122 PHE A CA 1
ATOM 919 C C . PHE A 1 122 ? 3.909 -4.732 2.790 1.00 88.81 122 PHE A C 1
ATOM 921 O O . PHE A 1 122 ? 4.016 -3.796 3.579 1.00 88.81 122 PHE A O 1
ATOM 928 N N . ILE A 1 123 ? 3.980 -4.577 1.468 1.00 87.44 123 ILE A N 1
ATOM 929 C CA . ILE A 1 123 ? 4.250 -3.288 0.820 1.00 87.44 123 ILE A CA 1
ATOM 930 C C . ILE A 1 123 ? 3.130 -2.292 1.125 1.00 87.44 123 ILE A C 1
ATOM 932 O O . ILE A 1 123 ? 3.401 -1.187 1.589 1.00 87.44 123 ILE A O 1
ATOM 936 N N . LEU A 1 124 ? 1.873 -2.704 0.935 1.00 87.25 124 LEU A N 1
ATOM 937 C CA . LEU A 1 124 ? 0.701 -1.863 1.158 1.00 87.25 124 LEU A CA 1
ATOM 938 C C . LEU A 1 124 ? 0.652 -1.357 2.602 1.00 87.25 124 LEU A C 1
ATOM 940 O O . LEU A 1 124 ? 0.559 -0.150 2.821 1.00 87.25 124 LEU A O 1
ATOM 944 N N . HIS A 1 125 ? 0.754 -2.261 3.581 1.00 88.62 125 HIS A N 1
ATOM 945 C CA . HIS A 1 125 ? 0.713 -1.872 4.989 1.00 88.62 125 HIS A CA 1
ATOM 946 C C . HIS A 1 125 ? 1.919 -1.017 5.383 1.00 88.62 125 HIS A C 1
ATOM 948 O O . HIS A 1 125 ? 1.742 -0.054 6.117 1.00 88.62 125 HIS A O 1
ATOM 954 N N . THR A 1 126 ? 3.122 -1.298 4.875 1.00 86.69 126 THR A N 1
ATOM 955 C CA . THR A 1 126 ? 4.302 -0.469 5.177 1.00 86.69 126 THR A CA 1
ATOM 956 C C . THR A 1 126 ? 4.111 0.957 4.658 1.00 86.69 126 THR A C 1
ATOM 958 O O . THR A 1 126 ? 4.239 1.909 5.429 1.00 86.69 126 THR A O 1
ATOM 961 N N . GLY A 1 127 ? 3.695 1.106 3.398 1.00 84.69 127 GLY A N 1
ATOM 962 C CA . GLY A 1 127 ? 3.472 2.414 2.780 1.00 84.69 127 GLY A CA 1
ATOM 963 C C . GLY A 1 127 ? 2.362 3.233 3.446 1.00 84.69 127 GLY A C 1
ATOM 964 O O . GLY A 1 127 ? 2.450 4.453 3.488 1.00 84.69 127 GLY A O 1
ATOM 965 N N . HIS A 1 128 ? 1.337 2.585 4.011 1.00 86.50 128 HIS A N 1
ATOM 966 C CA . HIS A 1 128 ? 0.172 3.281 4.576 1.00 86.50 128 HIS A CA 1
ATOM 967 C C . HIS A 1 128 ? 0.205 3.427 6.103 1.00 86.50 128 HIS A C 1
ATOM 969 O O . HIS A 1 128 ? -0.309 4.410 6.622 1.00 86.50 128 HIS A O 1
ATOM 975 N N . LEU A 1 129 ? 0.796 2.477 6.833 1.00 84.94 129 LEU A N 1
ATOM 976 C CA . LEU A 1 129 ? 0.806 2.467 8.303 1.00 84.94 129 LEU A CA 1
ATOM 977 C C . LEU A 1 129 ? 2.141 2.898 8.909 1.00 84.94 129 LEU A C 1
ATOM 979 O O . LEU A 1 129 ? 2.171 3.309 10.063 1.00 84.94 129 LEU A O 1
ATOM 983 N N . LYS A 1 130 ? 3.251 2.776 8.174 1.00 79.69 130 LYS A N 1
ATOM 984 C CA . LYS A 1 130 ? 4.582 3.128 8.688 1.00 79.69 130 LYS A CA 1
ATOM 985 C C . LYS A 1 130 ? 5.134 4.385 8.034 1.00 79.69 130 LYS A C 1
ATOM 987 O O . LYS A 1 130 ? 5.661 5.254 8.717 1.00 79.69 130 LYS A O 1
ATOM 992 N N . GLU A 1 131 ? 5.014 4.465 6.716 1.00 69.44 131 GLU A N 1
ATOM 993 C CA . GLU A 1 131 ? 5.580 5.554 5.913 1.00 69.44 131 GLU A CA 1
ATOM 994 C C . GLU A 1 131 ? 4.522 6.608 5.538 1.00 69.44 131 GLU A C 1
ATOM 996 O O . GLU A 1 131 ? 4.860 7.727 5.154 1.00 69.44 131 GLU A O 1
ATOM 1001 N N . GLY A 1 132 ? 3.236 6.274 5.690 1.00 62.88 132 GLY A N 1
ATOM 1002 C CA . GLY A 1 132 ? 2.110 7.070 5.214 1.00 62.88 132 GLY A CA 1
ATOM 1003 C C . GLY A 1 132 ? 1.537 8.011 6.268 1.00 62.88 132 GLY A C 1
ATOM 1004 O O . GLY A 1 132 ? 0.690 7.620 7.068 1.00 62.88 132 GLY A O 1
ATOM 1005 N N . SER A 1 133 ? 1.906 9.291 6.210 1.00 67.75 133 SER A N 1
ATOM 1006 C CA . SER A 1 133 ? 1.245 10.331 7.010 1.00 67.75 133 SER A CA 1
ATOM 1007 C C . SER A 1 133 ? -0.202 10.559 6.566 1.00 67.75 133 SER A C 1
ATOM 1009 O O . SER A 1 133 ? -1.061 10.748 7.416 1.00 67.75 133 SER A O 1
ATOM 1011 N N . HIS A 1 134 ? -0.490 10.478 5.261 1.00 79.38 134 HIS A N 1
ATOM 1012 C CA . HIS A 1 134 ? -1.815 10.776 4.707 1.00 79.38 134 HIS A CA 1
ATOM 1013 C C . HIS A 1 134 ? -2.883 9.741 5.063 1.00 79.38 134 HIS A C 1
ATOM 1015 O O . HIS A 1 134 ? -4.027 10.104 5.330 1.00 79.38 134 HIS A O 1
ATOM 1021 N N . PHE A 1 135 ? -2.538 8.450 5.080 1.00 82.94 135 PHE A N 1
ATOM 1022 C CA . PHE A 1 135 ? -3.503 7.422 5.470 1.00 82.94 135 PHE A CA 1
ATOM 1023 C C . PHE A 1 135 ? -3.834 7.528 6.960 1.00 82.94 135 PHE A C 1
ATOM 1025 O O . PHE A 1 135 ? -5.005 7.537 7.338 1.00 82.94 135 PHE A O 1
ATOM 1032 N N . ILE A 1 136 ? -2.814 7.691 7.805 1.00 83.75 136 ILE A N 1
ATOM 1033 C CA . ILE A 1 136 ? -3.005 7.885 9.243 1.00 83.75 136 ILE A CA 1
ATOM 1034 C C . ILE A 1 136 ? -3.744 9.198 9.527 1.00 83.75 136 ILE A C 1
ATOM 1036 O O . ILE A 1 136 ? -4.683 9.195 10.316 1.00 83.75 136 ILE A O 1
ATOM 1040 N N . SER A 1 137 ? -3.397 10.303 8.864 1.00 82.31 137 SER A N 1
ATOM 1041 C CA . SER A 1 137 ? -4.041 11.599 9.106 1.00 82.31 137 SER A CA 1
ATOM 1042 C C . SER A 1 137 ? -5.499 11.625 8.662 1.00 82.31 137 SER A C 1
ATOM 1044 O O . SER A 1 137 ? -6.324 12.222 9.344 1.00 82.31 137 SER A O 1
ATOM 1046 N N . ASN A 1 138 ? -5.829 10.991 7.532 1.00 79.44 138 ASN A N 1
ATOM 1047 C CA . ASN A 1 138 ? -7.163 11.093 6.934 1.00 79.44 138 ASN A CA 1
ATOM 1048 C C . ASN A 1 138 ? -8.113 9.988 7.405 1.00 79.44 138 ASN A C 1
ATOM 1050 O O . ASN A 1 138 ? -9.328 10.180 7.408 1.00 79.44 138 ASN A O 1
ATOM 1054 N N . TYR A 1 139 ? -7.567 8.836 7.800 1.00 80.00 139 TYR A N 1
ATOM 1055 C CA . TYR A 1 139 ? -8.347 7.643 8.133 1.00 80.00 139 TYR A CA 1
ATOM 1056 C C . TYR A 1 139 ? -7.980 7.029 9.489 1.00 80.00 139 TYR A C 1
ATOM 1058 O O . TYR A 1 139 ? -8.474 5.958 9.836 1.00 80.00 139 TYR A O 1
ATOM 1066 N N . GLY A 1 140 ? -7.100 7.666 10.264 1.00 80.00 140 GLY A N 1
ATOM 1067 C CA . GLY A 1 140 ? -6.741 7.221 11.612 1.00 80.00 140 GLY A CA 1
ATOM 1068 C C . GLY A 1 140 ? -6.052 5.857 11.661 1.00 80.00 140 GLY A C 1
ATOM 1069 O O . GLY A 1 140 ? -6.129 5.187 12.686 1.00 80.00 140 GLY A O 1
ATOM 1070 N N . GLY A 1 141 ? -5.456 5.398 10.554 1.00 81.38 141 GLY A N 1
ATOM 1071 C CA . GLY A 1 141 ? -4.821 4.079 10.481 1.00 81.38 141 GLY A CA 1
ATOM 1072 C C . GLY A 1 141 ? -5.806 2.901 10.523 1.00 81.38 141 GLY A C 1
ATOM 1073 O O . GLY A 1 141 ? -5.396 1.770 10.770 1.00 81.38 141 GLY A O 1
ATOM 1074 N N . GLN A 1 142 ? -7.104 3.139 10.313 1.00 82.81 142 GLN A N 1
ATOM 1075 C CA . GLN A 1 142 ? -8.138 2.130 10.537 1.00 82.81 142 GLN A CA 1
ATOM 1076 C C . GLN A 1 142 ? -8.112 1.015 9.484 1.00 82.81 142 GLN A C 1
ATOM 1078 O O . GLN A 1 142 ? -8.369 1.235 8.300 1.00 82.81 142 GLN A O 1
ATOM 1083 N N . CYS A 1 143 ? -7.899 -0.228 9.927 1.00 84.06 143 CYS A N 1
ATOM 1084 C CA . CYS A 1 143 ? -7.911 -1.412 9.060 1.00 84.06 143 CYS A CA 1
ATOM 1085 C C . CYS A 1 143 ? -9.249 -1.576 8.326 1.00 84.06 143 CYS A C 1
ATOM 1087 O O . CYS A 1 143 ? -9.294 -2.038 7.186 1.00 84.06 143 CYS A O 1
ATOM 1089 N N . THR A 1 144 ? -10.344 -1.168 8.974 1.00 83.19 144 THR A N 1
ATOM 1090 C CA . THR A 1 144 ? -11.717 -1.223 8.453 1.00 83.19 144 THR A CA 1
ATOM 1091 C C . THR A 1 144 ? -11.941 -0.322 7.249 1.00 83.19 144 THR A C 1
ATOM 1093 O O . THR A 1 144 ? -12.990 -0.414 6.621 1.00 83.19 144 THR A O 1
ATOM 1096 N N . VAL A 1 145 ? -10.979 0.529 6.891 1.00 80.81 145 VAL A N 1
ATOM 1097 C CA . VAL A 1 145 ? -11.034 1.337 5.675 1.00 80.81 145 VAL A CA 1
ATOM 1098 C C . VAL A 1 145 ? -10.948 0.431 4.452 1.00 80.81 145 VAL A C 1
ATOM 1100 O O . VAL A 1 145 ? -11.845 0.464 3.612 1.00 80.81 145 VAL A O 1
ATOM 1103 N N . CYS A 1 146 ? -9.961 -0.468 4.431 1.00 80.56 146 CYS A N 1
ATOM 1104 C CA . CYS A 1 146 ? -9.730 -1.416 3.340 1.00 80.56 146 CYS A CA 1
ATOM 1105 C C . CYS A 1 146 ? -10.303 -2.811 3.618 1.00 80.56 146 CYS A C 1
ATOM 1107 O O . CYS A 1 146 ? -10.517 -3.576 2.682 1.00 80.56 146 CYS A O 1
ATOM 1109 N N . HIS A 1 147 ? -10.558 -3.164 4.878 1.00 85.50 147 HIS A N 1
ATOM 1110 C CA . HIS A 1 147 ? -11.066 -4.476 5.265 1.00 85.50 147 HIS A CA 1
ATOM 1111 C C . HIS A 1 147 ? -12.516 -4.431 5.737 1.00 85.50 147 HIS A C 1
ATOM 1113 O O . HIS A 1 147 ? -12.987 -3.446 6.298 1.00 85.50 147 HIS A O 1
ATOM 1119 N N . GLN A 1 148 ? -13.226 -5.538 5.552 1.00 85.88 148 GLN A N 1
ATOM 1120 C CA . GLN A 1 148 ? -14.531 -5.765 6.157 1.00 85.88 148 GLN A CA 1
ATOM 1121 C C . GLN A 1 148 ? -14.602 -7.159 6.768 1.00 85.88 148 GLN A C 1
ATOM 1123 O O . GLN A 1 148 ? -14.009 -8.112 6.258 1.00 85.88 148 GLN A O 1
ATOM 1128 N N . MET A 1 149 ? -15.354 -7.274 7.858 1.00 86.38 149 MET A N 1
ATOM 1129 C CA . MET A 1 149 ? -15.674 -8.553 8.471 1.00 86.38 149 MET A CA 1
ATOM 1130 C C . MET A 1 149 ? -16.952 -9.102 7.836 1.00 86.38 149 MET A C 1
ATOM 1132 O O . MET A 1 149 ? -17.984 -8.434 7.800 1.00 86.38 149 MET A O 1
ATOM 1136 N N . GLN A 1 150 ? -16.879 -10.314 7.304 1.00 86.88 150 GLN A N 1
ATOM 1137 C CA . GLN A 1 150 ? -18.042 -11.058 6.839 1.00 86.88 150 GLN A CA 1
ATOM 1138 C C . GLN A 1 150 ? -18.841 -11.606 8.029 1.00 86.88 150 GLN A C 1
ATOM 1140 O O . GLN A 1 150 ? -18.320 -11.751 9.132 1.00 86.88 150 GLN A O 1
ATOM 1145 N N . GLN A 1 151 ? -20.100 -11.987 7.792 1.00 88.00 151 GLN A N 1
ATOM 1146 C CA . GLN A 1 151 ? -20.979 -12.553 8.829 1.00 88.00 151 GLN A CA 1
ATOM 1147 C C . GLN A 1 151 ? -20.422 -13.828 9.487 1.00 88.00 151 GLN A C 1
ATOM 1149 O O . GLN A 1 151 ? -20.746 -14.124 10.629 1.00 88.00 151 GLN A O 1
ATOM 1154 N N . ASN A 1 152 ? -19.563 -14.569 8.786 1.00 88.19 152 ASN A N 1
ATOM 1155 C CA . ASN A 1 152 ? -18.874 -15.755 9.304 1.00 88.19 152 ASN A CA 1
ATOM 1156 C C . ASN A 1 152 ? -17.594 -15.422 10.104 1.00 88.19 152 ASN A C 1
ATOM 1158 O O . ASN A 1 152 ? -16.802 -16.319 10.379 1.00 88.19 152 ASN A O 1
ATOM 1162 N N . GLY A 1 153 ? -17.347 -14.145 10.411 1.00 87.19 153 GLY A N 1
ATOM 1163 C CA . GLY A 1 153 ? -16.156 -13.673 11.120 1.00 87.19 153 GLY A CA 1
ATOM 1164 C C . GLY A 1 153 ? -14.900 -13.547 10.252 1.00 87.19 153 GLY A C 1
ATOM 1165 O O . GLY A 1 153 ? -13.865 -13.101 10.743 1.00 87.19 153 GLY A O 1
ATOM 1166 N N . LYS A 1 154 ? -14.950 -13.897 8.960 1.00 87.94 154 LYS A N 1
ATOM 1167 C CA . LYS A 1 154 ? -13.794 -13.781 8.064 1.00 87.94 154 LYS A CA 1
ATOM 1168 C C . LYS A 1 154 ? -13.528 -12.320 7.711 1.00 87.94 154 LYS A C 1
ATOM 1170 O O . LYS A 1 154 ? -14.409 -11.631 7.202 1.00 87.94 154 LYS A O 1
ATOM 1175 N N . ILE A 1 155 ? -12.289 -11.874 7.891 1.00 84.62 155 ILE A N 1
ATOM 1176 C CA . ILE A 1 155 ? -11.837 -10.572 7.396 1.00 84.62 155 ILE A CA 1
ATOM 1177 C C . ILE A 1 155 ? -11.468 -10.708 5.916 1.00 84.62 155 ILE A C 1
ATOM 1179 O O . ILE A 1 155 ? -10.689 -11.583 5.533 1.00 84.62 155 ILE A O 1
ATOM 1183 N N . ILE A 1 156 ? -12.033 -9.847 5.076 1.00 82.94 156 ILE A N 1
ATOM 1184 C CA . ILE A 1 156 ? -11.726 -9.752 3.646 1.00 82.94 156 ILE A CA 1
ATOM 1185 C C . ILE A 1 156 ? -11.349 -8.317 3.283 1.00 82.94 156 ILE A C 1
ATOM 1187 O O . ILE A 1 156 ? -11.672 -7.385 4.015 1.00 82.94 156 ILE A O 1
ATOM 1191 N N . VAL A 1 157 ? -10.664 -8.135 2.158 1.00 81.38 157 VAL A N 1
ATOM 1192 C CA . VAL A 1 157 ? -10.453 -6.808 1.563 1.00 81.38 157 VAL A CA 1
ATOM 1193 C C . VAL A 1 157 ? -11.758 -6.378 0.885 1.00 81.38 157 VAL A C 1
ATOM 1195 O O . VAL A 1 157 ? -12.412 -7.202 0.242 1.00 81.38 157 VAL A O 1
ATOM 1198 N N . LYS A 1 158 ? -12.164 -5.118 1.061 1.00 76.12 158 LYS A N 1
ATOM 1199 C CA . LYS A 1 158 ? -13.290 -4.521 0.338 1.00 76.12 158 LYS A CA 1
ATOM 1200 C C . LYS A 1 158 ? -12.932 -4.434 -1.147 1.00 76.12 158 LYS A C 1
ATOM 1202 O O . LYS A 1 158 ? -11.816 -4.057 -1.492 1.00 76.12 158 LYS A O 1
ATOM 1207 N N . THR A 1 159 ? -13.871 -4.812 -2.000 1.00 62.16 159 THR A N 1
ATOM 1208 C CA . THR A 1 159 ? -13.765 -4.715 -3.463 1.00 62.16 159 THR A CA 1
ATOM 1209 C C . THR A 1 159 ? -14.501 -3.499 -3.979 1.00 62.16 159 THR A C 1
ATOM 1211 O O . THR A 1 159 ? -15.611 -3.259 -3.445 1.00 62.16 159 THR A O 1
#

Secondary structure (DSSP, 8-state):
---SHHHHHHHHHHHHHHHHHHHHHHS---HHHHHHHHHHHHHHHHHHHHHH----S---------TT-SS--SHHHHS-TTSTT-HHHHHHHSTTPPP----SHHHHHHHH-SSSTT-HHHHHHIIIIIS-HHHHHHHTT-GGGTEEE-TTS-EEE--